Protein AF-A0A090TBS9-F1 (afdb_monomer_lite)

Foldseek 3Di:
DVVVVVVVLVVQLVVLLVVQVVVLVVCVPHLCNVVSVFSNCCSNVVDPWDWDWDDPPPDQIDTSDTPFPLCPPVPPDPVVSVLCCQPQVNVCVNVPHDDDDDDCVRRPDPCNCVDPSCPVPVVSRSPDDD

pLDDT: mean 83.88, std 12.57, range [46.34, 97.94]

Structure (mmCIF, N/CA/C/O backbone):
data_AF-A0A090TBS9-F1
#
_entry.id   AF-A0A090TBS9-F1
#
loop_
_atom_site.group_PDB
_atom_site.id
_atom_site.type_symbol
_atom_site.label_atom_id
_atom_site.label_alt_id
_atom_site.label_comp_id
_atom_site.label_asym_id
_atom_site.label_entity_id
_atom_site.label_seq_id
_atom_site.pdbx_PDB_ins_code
_atom_site.Cartn_x
_atom_site.Cartn_y
_atom_site.Cartn_z
_atom_site.occupancy
_atom_site.B_iso_or_equiv
_atom_site.auth_seq_id
_atom_site.auth_comp_id
_atom_site.auth_asym_id
_atom_site.auth_atom_id
_atom_site.pdbx_PDB_model_num
ATOM 1 N N . MET A 1 1 ? -24.272 -1.240 -27.429 1.00 47.94 1 MET A N 1
ATOM 2 C CA . MET A 1 1 ? -23.137 -0.302 -27.264 1.00 47.94 1 MET A CA 1
ATOM 3 C C . MET A 1 1 ? -22.275 -0.553 -26.016 1.00 47.94 1 MET A C 1
ATOM 5 O O . MET A 1 1 ? -21.166 -0.044 -26.005 1.00 47.94 1 MET A O 1
ATOM 9 N N . SER A 1 2 ? -22.683 -1.346 -25.005 1.00 54.62 2 SER A N 1
ATOM 10 C CA . SER A 1 2 ? -21.820 -1.597 -23.825 1.00 54.62 2 SER A CA 1
ATOM 11 C C . SER A 1 2 ? -20.747 -2.685 -24.013 1.00 54.62 2 SER A C 1
ATOM 13 O O . SER A 1 2 ? -19.680 -2.554 -23.432 1.00 54.62 2 SER A O 1
ATOM 15 N N . GLN A 1 3 ? -20.960 -3.701 -24.863 1.00 51.47 3 GLN A N 1
ATOM 16 C CA . GLN A 1 3 ? -19.986 -4.799 -25.043 1.00 51.47 3 GLN A CA 1
ATOM 17 C C . GLN A 1 3 ? -18.688 -4.382 -25.760 1.00 51.47 3 GLN A C 1
ATOM 19 O O . GLN A 1 3 ? -17.633 -4.972 -25.541 1.00 51.47 3 GLN A O 1
ATOM 24 N N . GLN A 1 4 ? -18.746 -3.347 -26.601 1.00 49.56 4 GLN A N 1
ATOM 25 C CA . GLN A 1 4 ? -17.589 -2.901 -27.380 1.00 49.56 4 GLN A CA 1
ATOM 26 C C . GLN A 1 4 ? -16.625 -2.039 -26.551 1.00 49.56 4 GLN A C 1
ATOM 28 O O . GLN A 1 4 ? -15.428 -2.046 -26.811 1.00 49.56 4 GLN A O 1
ATOM 33 N N . ARG A 1 5 ? -17.130 -1.369 -25.504 1.00 54.41 5 ARG A N 1
ATOM 34 C CA . ARG A 1 5 ? -16.332 -0.561 -24.568 1.00 54.41 5 ARG A CA 1
ATOM 35 C C . ARG A 1 5 ? -15.448 -1.447 -23.678 1.00 54.41 5 ARG A C 1
ATOM 37 O O . ARG A 1 5 ? -14.259 -1.190 -23.548 1.00 54.41 5 ARG A O 1
ATOM 44 N N . THR A 1 6 ? -15.994 -2.575 -23.219 1.00 63.38 6 THR A N 1
ATOM 45 C CA . THR A 1 6 ? -15.281 -3.582 -22.416 1.00 63.38 6 THR A CA 1
ATOM 46 C C . THR A 1 6 ? -14.156 -4.305 -23.165 1.00 63.38 6 THR A C 1
ATOM 48 O O . THR A 1 6 ? -13.136 -4.615 -22.559 1.00 63.38 6 THR A O 1
ATOM 51 N N . MET A 1 7 ? -14.287 -4.559 -24.476 1.00 62.91 7 MET A N 1
ATOM 52 C CA . MET A 1 7 ? -13.214 -5.215 -25.248 1.00 62.91 7 MET A CA 1
ATOM 53 C C . MET A 1 7 ? -12.033 -4.276 -25.522 1.00 62.91 7 MET A C 1
ATOM 55 O O . MET A 1 7 ? -10.885 -4.712 -25.507 1.00 62.91 7 MET A O 1
ATOM 59 N N . THR A 1 8 ? -12.295 -2.986 -25.750 1.00 70.81 8 THR A N 1
ATOM 60 C CA . THR A 1 8 ? -11.239 -1.985 -25.971 1.00 70.81 8 THR A CA 1
ATOM 61 C C . THR A 1 8 ? -10.461 -1.687 -24.688 1.00 70.81 8 THR A C 1
ATOM 63 O O . THR A 1 8 ? -9.236 -1.606 -24.732 1.00 70.81 8 THR A O 1
ATOM 66 N N . GLU A 1 9 ? -11.143 -1.593 -23.543 1.00 71.31 9 GLU A N 1
ATOM 67 C CA . GLU A 1 9 ? -10.511 -1.410 -22.227 1.00 71.31 9 GLU A CA 1
ATOM 68 C C . GLU A 1 9 ? -9.654 -2.626 -21.830 1.00 71.31 9 GLU A C 1
ATOM 70 O O . GLU A 1 9 ? -8.513 -2.462 -21.401 1.00 71.31 9 GLU A O 1
ATOM 75 N N . GLN A 1 10 ? -10.138 -3.852 -22.072 1.00 73.69 10 GLN A N 1
ATOM 76 C CA . GLN A 1 10 ? -9.348 -5.072 -21.851 1.00 73.69 10 GLN A CA 1
ATOM 77 C C . GLN A 1 10 ? -8.119 -5.153 -22.762 1.00 73.69 10 GLN A C 1
ATOM 79 O O . GLN A 1 10 ? -7.035 -5.506 -22.300 1.00 73.69 10 GLN A O 1
ATOM 84 N N . ALA A 1 11 ? -8.254 -4.799 -24.044 1.00 80.06 11 ALA A N 1
ATOM 85 C CA . ALA A 1 11 ? -7.124 -4.776 -24.970 1.00 80.06 11 ALA A CA 1
ATOM 86 C C . ALA A 1 11 ? -6.060 -3.740 -24.561 1.00 80.06 11 ALA A C 1
ATOM 88 O O . ALA A 1 11 ? -4.864 -4.005 -24.682 1.00 80.06 11 ALA A O 1
ATOM 89 N N . ALA A 1 12 ? -6.475 -2.580 -24.040 1.00 84.00 12 ALA A N 1
ATOM 90 C CA . ALA A 1 12 ? -5.562 -1.562 -23.527 1.00 84.00 12 ALA A CA 1
ATOM 91 C C . ALA A 1 12 ? -4.802 -2.047 -22.281 1.00 84.00 12 ALA A C 1
ATOM 93 O O . ALA A 1 12 ? -3.572 -1.993 -22.268 1.00 84.00 12 ALA A O 1
ATOM 94 N N . ALA A 1 13 ? -5.503 -2.608 -21.290 1.00 84.00 13 ALA A N 1
ATOM 95 C CA . ALA A 1 13 ? -4.877 -3.176 -20.094 1.00 84.00 13 ALA A CA 1
ATOM 96 C C . ALA A 1 13 ? -3.893 -4.309 -20.438 1.00 84.00 13 ALA A C 1
ATOM 98 O O . ALA A 1 13 ? -2.815 -4.407 -19.855 1.00 84.00 13 ALA A O 1
ATOM 99 N N . TRP A 1 14 ? -4.222 -5.137 -21.435 1.00 89.50 14 TRP A N 1
ATOM 100 C CA . TRP A 1 14 ? -3.341 -6.203 -21.911 1.00 89.50 14 TRP A CA 1
ATOM 101 C C . TRP A 1 14 ? -2.059 -5.666 -22.557 1.00 89.50 14 TRP A C 1
ATOM 103 O O . TRP A 1 14 ? -0.982 -6.223 -22.341 1.00 89.50 14 TRP A O 1
ATOM 113 N N . ASN A 1 15 ? -2.146 -4.572 -23.315 1.00 92.50 15 ASN A N 1
ATOM 114 C CA . ASN A 1 15 ? -0.975 -3.921 -23.905 1.00 92.50 15 ASN A CA 1
ATOM 115 C C . ASN A 1 15 ? -0.069 -3.295 -22.839 1.00 92.50 15 ASN A C 1
ATOM 117 O O . ASN A 1 15 ? 1.154 -3.426 -22.929 1.00 92.50 15 ASN A O 1
ATOM 121 N N . GLU A 1 16 ? -0.651 -2.650 -21.825 1.00 92.38 16 GLU A N 1
ATOM 122 C CA . GLU A 1 16 ? 0.116 -2.131 -20.688 1.00 92.38 16 GLU A CA 1
ATOM 123 C C . GLU A 1 16 ? 0.790 -3.269 -19.919 1.00 92.38 16 GLU A C 1
ATOM 125 O O . GLU A 1 16 ? 1.997 -3.225 -19.681 1.00 92.38 16 GLU A O 1
ATOM 130 N N . PHE A 1 17 ? 0.069 -4.363 -19.656 1.00 93.19 17 PHE A N 1
ATOM 131 C CA . PHE A 1 17 ? 0.665 -5.559 -19.066 1.00 93.19 17 PHE A CA 1
ATOM 132 C C . PHE A 1 17 ? 1.886 -6.031 -19.872 1.00 93.19 17 PHE A C 1
ATOM 134 O O . PHE A 1 17 ? 2.973 -6.146 -19.307 1.00 93.19 17 PHE A O 1
ATOM 141 N N . HIS A 1 18 ? 1.751 -6.209 -21.195 1.00 94.75 18 HIS A N 1
ATOM 142 C CA . HIS A 1 18 ? 2.842 -6.622 -22.096 1.00 94.75 18 HIS A CA 1
ATOM 143 C C . HIS A 1 18 ? 4.060 -5.700 -22.054 1.00 94.75 18 HIS A C 1
ATOM 145 O O . HIS A 1 18 ? 5.196 -6.164 -22.165 1.00 94.75 18 HIS A O 1
ATOM 151 N N . ARG A 1 19 ? 3.842 -4.394 -21.893 1.00 95.06 19 ARG A N 1
ATOM 152 C CA . ARG A 1 19 ? 4.919 -3.402 -21.836 1.00 95.06 19 ARG A CA 1
ATOM 153 C C . ARG A 1 19 ? 5.737 -3.502 -20.548 1.00 95.06 19 ARG A C 1
ATOM 155 O O . ARG A 1 19 ? 6.949 -3.261 -20.585 1.00 95.06 19 ARG A O 1
ATOM 162 N N . HIS A 1 20 ? 5.087 -3.843 -19.437 1.00 95.62 20 HIS A N 1
ATOM 163 C CA . HIS A 1 20 ? 5.667 -3.771 -18.096 1.00 95.62 20 HIS A CA 1
ATOM 164 C C . HIS A 1 20 ? 6.128 -5.134 -17.544 1.00 95.62 20 HIS A C 1
ATOM 166 O O . HIS A 1 20 ? 7.220 -5.210 -16.973 1.00 95.62 20 HIS A O 1
ATOM 172 N N . TYR A 1 21 ? 5.377 -6.227 -17.756 1.00 95.75 21 TYR A N 1
ATOM 173 C CA . TYR A 1 21 ? 5.660 -7.524 -17.116 1.00 95.75 21 TYR A CA 1
ATOM 174 C C . TYR A 1 21 ? 7.064 -8.097 -17.398 1.00 95.75 21 TYR A C 1
ATOM 176 O O . TYR A 1 21 ? 7.657 -8.632 -16.461 1.00 95.75 21 TYR A O 1
ATOM 184 N N . PRO A 1 22 ? 7.672 -7.978 -18.603 1.00 97.69 22 PRO A N 1
ATOM 185 C CA . PRO A 1 22 ? 8.981 -8.585 -18.845 1.00 97.69 22 PRO A CA 1
ATOM 186 C C . PRO A 1 22 ? 10.075 -7.950 -17.985 1.00 97.69 22 PRO A C 1
ATOM 188 O O . PRO A 1 22 ? 10.957 -8.646 -17.491 1.00 97.69 22 PRO A O 1
ATOM 191 N N . ARG A 1 23 ? 9.995 -6.629 -17.769 1.00 96.31 23 ARG A N 1
ATOM 192 C CA . ARG A 1 23 ? 10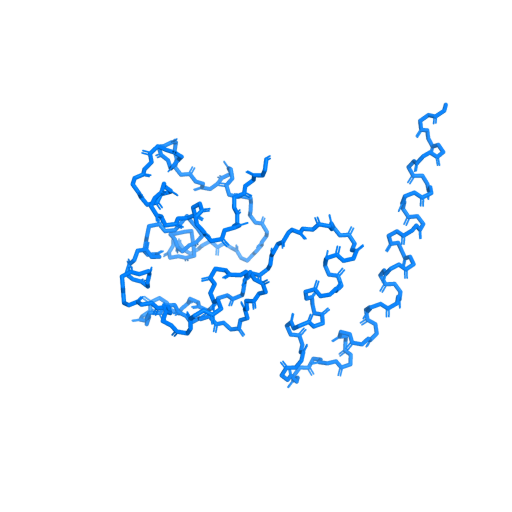.950 -5.891 -16.929 1.00 96.31 23 ARG A CA 1
ATOM 193 C C . ARG A 1 23 ? 10.750 -6.213 -15.455 1.00 96.31 23 ARG A C 1
ATOM 195 O O . ARG A 1 23 ? 11.733 -6.298 -14.736 1.00 96.31 23 ARG A O 1
ATOM 202 N N . LEU A 1 24 ? 9.502 -6.402 -15.021 1.00 97.50 24 LEU A N 1
ATOM 203 C CA . LEU A 1 24 ? 9.198 -6.846 -13.662 1.00 97.50 24 LEU A CA 1
ATOM 204 C C . LEU A 1 24 ? 9.795 -8.231 -13.385 1.00 97.50 24 LEU A C 1
ATOM 206 O O . LEU A 1 24 ? 10.485 -8.409 -12.388 1.00 97.50 24 LEU A O 1
ATOM 210 N N . ILE A 1 25 ? 9.572 -9.196 -14.282 1.00 97.81 25 ILE A N 1
ATOM 211 C CA . ILE A 1 25 ? 10.112 -10.554 -14.132 1.00 97.81 25 ILE A CA 1
ATOM 212 C C . ILE A 1 25 ? 11.641 -10.547 -14.160 1.00 97.81 25 ILE A C 1
ATOM 214 O O . ILE A 1 25 ? 12.269 -11.196 -13.329 1.00 97.81 25 ILE A O 1
ATOM 218 N N . ALA A 1 26 ? 12.245 -9.785 -15.076 1.00 97.94 26 ALA A N 1
ATOM 219 C CA . ALA A 1 26 ? 13.697 -9.634 -15.137 1.00 97.94 26 ALA A CA 1
ATOM 220 C C . ALA A 1 26 ? 14.290 -9.011 -13.864 1.00 97.94 26 ALA A C 1
ATOM 222 O O . ALA A 1 26 ? 15.479 -9.188 -13.618 1.00 97.94 26 ALA A O 1
ATOM 223 N N . ALA A 1 27 ? 13.469 -8.309 -13.078 1.00 97.94 27 ALA A N 1
ATOM 224 C CA . ALA A 1 27 ? 13.897 -7.624 -11.875 1.00 97.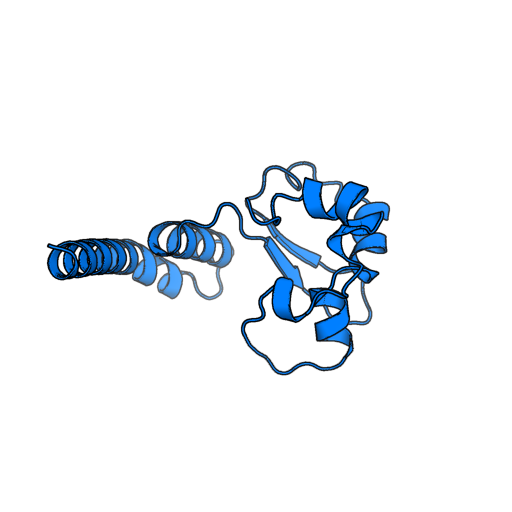94 27 ALA A CA 1
ATOM 225 C C . ALA A 1 27 ? 13.738 -8.424 -10.579 1.00 97.94 27 ALA A C 1
ATOM 227 O O . ALA A 1 27 ? 14.045 -7.931 -9.495 1.00 97.94 27 ALA A O 1
ATOM 228 N N . ILE A 1 28 ? 13.244 -9.662 -10.652 1.00 97.25 28 ILE A N 1
ATOM 229 C CA . ILE A 1 28 ? 13.111 -10.514 -9.470 1.00 97.25 28 ILE A CA 1
ATOM 230 C C . ILE A 1 28 ? 14.486 -10.693 -8.811 1.00 97.25 28 ILE A C 1
ATOM 232 O O . ILE A 1 28 ? 15.436 -11.164 -9.434 1.00 97.25 28 ILE A O 1
ATOM 236 N N . GLY A 1 29 ? 14.566 -10.336 -7.528 1.00 95.25 29 GLY A N 1
ATOM 237 C CA . GLY A 1 29 ? 15.799 -10.385 -6.740 1.0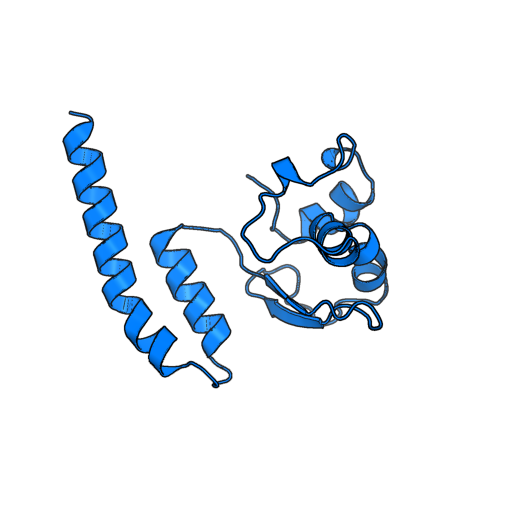0 95.25 29 GLY A CA 1
ATOM 238 C C . GLY A 1 29 ? 16.649 -9.113 -6.798 1.00 95.25 29 GLY A C 1
ATOM 239 O O . GLY A 1 29 ? 17.673 -9.061 -6.119 1.00 95.25 29 GLY A O 1
ATOM 240 N N . ASP A 1 30 ? 16.241 -8.089 -7.553 1.00 96.12 30 ASP A N 1
ATOM 241 C CA . ASP A 1 30 ? 16.908 -6.787 -7.576 1.00 96.12 30 ASP A CA 1
ATOM 242 C C . ASP A 1 30 ? 16.154 -5.700 -6.790 1.00 96.12 30 ASP A C 1
ATOM 244 O O . ASP A 1 30 ? 14.971 -5.821 -6.467 1.00 96.12 30 ASP A O 1
ATOM 248 N N . ALA A 1 31 ? 16.861 -4.610 -6.476 1.00 94.25 31 ALA A N 1
ATOM 249 C CA . ALA A 1 31 ? 16.325 -3.492 -5.696 1.00 94.25 31 ALA A CA 1
ATOM 250 C C . ALA A 1 31 ? 15.229 -2.686 -6.426 1.00 94.25 31 ALA A C 1
ATOM 252 O O . ALA A 1 31 ? 14.489 -1.936 -5.796 1.00 94.25 31 ALA A O 1
ATOM 253 N N . THR A 1 32 ? 15.113 -2.828 -7.747 1.00 95.69 32 THR A N 1
ATOM 254 C CA . THR A 1 32 ? 14.101 -2.170 -8.588 1.00 95.69 32 THR A CA 1
ATOM 255 C C . THR A 1 32 ? 12.802 -2.966 -8.698 1.00 95.69 32 THR A C 1
ATOM 257 O O . THR A 1 32 ? 11.823 -2.440 -9.227 1.00 95.69 32 THR A O 1
ATOM 260 N N . PHE A 1 33 ? 12.747 -4.201 -8.185 1.00 96.88 33 PHE A N 1
ATOM 261 C CA . PHE A 1 33 ? 11.567 -5.063 -8.276 1.00 96.88 33 PHE A CA 1
ATOM 262 C C . PHE A 1 33 ? 10.280 -4.368 -7.812 1.00 96.88 33 PHE A C 1
ATOM 264 O O . PHE A 1 33 ? 9.308 -4.321 -8.563 1.00 96.88 33 PHE A O 1
ATOM 271 N N . LEU A 1 34 ? 10.276 -3.791 -6.603 1.00 94.94 34 LEU A N 1
ATOM 272 C CA . LEU A 1 34 ? 9.077 -3.171 -6.022 1.00 94.94 34 LEU A CA 1
ATOM 273 C C . LEU A 1 34 ? 8.648 -1.910 -6.782 1.00 94.94 34 LEU A C 1
ATOM 275 O O . LEU A 1 34 ? 7.454 -1.695 -6.977 1.00 94.94 34 LEU A O 1
ATOM 279 N N . GLN A 1 35 ? 9.606 -1.143 -7.311 1.00 94.38 35 GLN A N 1
ATOM 280 C CA . GLN A 1 35 ? 9.307 -0.020 -8.200 1.00 94.38 35 GLN A CA 1
ATOM 281 C C . GLN A 1 35 ? 8.614 -0.495 -9.482 1.00 94.38 35 GLN A C 1
ATOM 283 O O . GLN A 1 35 ? 7.596 0.056 -9.887 1.00 94.38 35 GLN A O 1
ATOM 288 N N . ARG A 1 36 ? 9.136 -1.543 -10.124 1.00 95.75 36 ARG A N 1
ATOM 289 C CA . ARG A 1 36 ? 8.546 -2.082 -11.360 1.00 95.75 36 ARG A CA 1
ATOM 290 C C . ARG A 1 36 ? 7.202 -2.745 -11.121 1.00 95.75 36 ARG A C 1
ATOM 292 O O . ARG A 1 36 ? 6.352 -2.721 -12.011 1.00 95.75 36 ARG A O 1
ATOM 299 N N . LEU A 1 37 ? 7.027 -3.352 -9.948 1.00 94.31 37 LEU A N 1
ATOM 300 C CA . LEU A 1 37 ? 5.740 -3.871 -9.520 1.00 94.31 37 LEU A CA 1
ATOM 301 C C . LEU A 1 37 ? 4.757 -2.710 -9.472 1.00 94.31 37 LEU A C 1
ATOM 303 O O . LEU A 1 37 ? 3.732 -2.805 -10.139 1.00 94.31 37 LEU A O 1
ATOM 307 N N . SER A 1 38 ? 5.134 -1.606 -8.813 1.00 92.56 38 SER A N 1
ATOM 308 C CA . SER A 1 38 ? 4.293 -0.416 -8.747 1.00 92.56 38 SER A CA 1
ATOM 309 C C . SER A 1 38 ? 3.912 0.114 -10.138 1.00 92.56 38 SER A C 1
ATOM 311 O O . SER A 1 38 ? 2.735 0.278 -10.466 1.00 92.56 38 SER A O 1
ATOM 313 N N . GLU A 1 39 ? 4.893 0.293 -11.023 1.00 92.75 39 GLU A N 1
ATOM 314 C CA . GLU A 1 39 ? 4.654 0.766 -12.391 1.00 92.75 39 GLU A CA 1
ATOM 315 C C . GLU A 1 39 ? 3.651 -0.123 -13.148 1.00 92.75 39 GLU A C 1
ATOM 317 O O . GLU A 1 3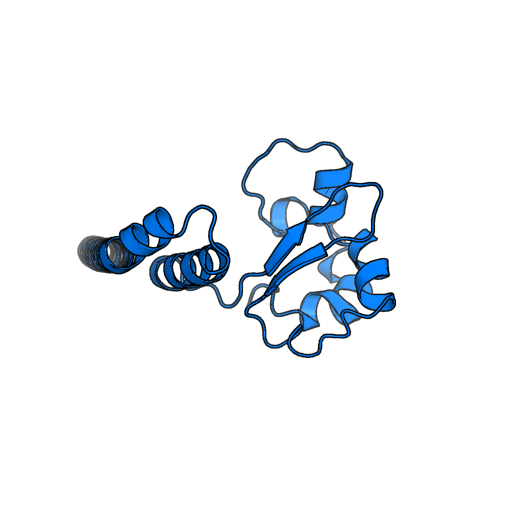9 ? 2.728 0.386 -13.787 1.00 92.75 39 GLU A O 1
ATOM 322 N N . LEU A 1 40 ? 3.804 -1.452 -13.063 1.00 93.19 40 LEU A N 1
ATOM 323 C CA . LEU A 1 40 ? 2.889 -2.399 -13.703 1.00 93.19 40 LEU A CA 1
ATOM 324 C C . LEU A 1 40 ? 1.481 -2.287 -13.120 1.00 93.19 40 LEU A C 1
ATOM 326 O O . LEU A 1 40 ? 0.507 -2.180 -13.866 1.00 93.19 40 LEU A O 1
ATOM 330 N N . THR A 1 41 ? 1.359 -2.368 -11.796 1.00 89.69 41 THR A N 1
ATOM 331 C CA . THR A 1 41 ? 0.053 -2.412 -11.148 1.00 89.69 41 THR A CA 1
ATOM 332 C C . THR A 1 41 ? -0.684 -1.071 -11.335 1.00 89.69 41 THR A C 1
ATOM 334 O O . THR A 1 41 ? -1.902 -1.073 -11.526 1.00 89.69 41 THR A O 1
ATOM 337 N N . THR A 1 42 ? 0.039 0.058 -11.375 1.00 89.44 42 THR A N 1
ATOM 338 C CA . THR A 1 42 ? -0.515 1.389 -11.679 1.00 89.44 42 THR A CA 1
ATOM 339 C C . THR A 1 42 ? -1.053 1.421 -13.104 1.00 89.44 42 THR A C 1
ATOM 341 O O . THR A 1 42 ? -2.177 1.862 -13.330 1.00 89.44 42 THR A O 1
ATOM 344 N N . ALA A 1 43 ? -0.296 0.894 -14.069 1.00 89.44 43 ALA A N 1
ATOM 345 C CA . ALA A 1 43 ? -0.688 0.912 -15.476 1.00 89.44 43 ALA A CA 1
ATOM 346 C C . ALA A 1 43 ? -1.945 0.072 -15.776 1.00 89.44 43 ALA A C 1
ATOM 348 O O . ALA A 1 43 ? -2.699 0.409 -16.688 1.00 89.44 43 ALA A O 1
ATOM 349 N N . ILE A 1 44 ? -2.182 -1.015 -15.029 1.00 89.56 44 ILE A N 1
ATOM 350 C CA . ILE A 1 44 ? -3.297 -1.945 -15.297 1.00 89.56 44 ILE A CA 1
ATOM 351 C C . ILE A 1 44 ? -4.520 -1.736 -14.390 1.00 89.56 44 ILE A C 1
ATOM 353 O O . ILE A 1 44 ? -5.638 -1.981 -14.838 1.00 89.56 44 ILE A O 1
ATOM 357 N N . VAL A 1 45 ? -4.330 -1.322 -13.131 1.00 84.38 45 VAL A N 1
ATOM 358 C CA . VAL A 1 45 ? -5.423 -1.131 -12.152 1.00 84.38 45 VAL A CA 1
ATOM 359 C C . VAL A 1 45 ? -5.744 0.350 -11.947 1.00 84.38 45 VAL A C 1
ATOM 361 O O . VAL A 1 45 ? -6.883 0.682 -11.628 1.00 84.38 45 VAL A O 1
ATOM 364 N N . GLY A 1 46 ? -4.769 1.242 -12.146 1.00 81.44 46 GLY A N 1
ATOM 365 C CA . GLY A 1 46 ? -4.932 2.674 -11.899 1.00 81.44 46 GLY A CA 1
ATOM 366 C C . GLY A 1 46 ? -5.081 3.021 -10.418 1.00 81.44 46 GLY A C 1
ATOM 367 O O . GLY A 1 46 ? -5.870 3.902 -10.089 1.00 81.44 46 GLY A O 1
ATOM 368 N N . TYR A 1 47 ? -4.393 2.308 -9.519 1.00 78.25 47 TYR A N 1
ATOM 369 C CA . TYR A 1 47 ? -4.380 2.703 -8.109 1.00 78.25 47 TYR A CA 1
ATOM 370 C C . TYR A 1 47 ? -3.558 3.988 -7.914 1.00 78.25 47 TYR A C 1
ATOM 372 O O . TYR A 1 47 ? -2.696 4.320 -8.725 1.00 78.25 47 TYR A O 1
ATOM 380 N N . ASP A 1 48 ? -3.832 4.697 -6.818 1.00 80.25 48 ASP A N 1
ATOM 381 C CA . ASP A 1 48 ? -3.214 5.992 -6.518 1.00 80.25 48 ASP A CA 1
ATOM 382 C C . ASP A 1 48 ? -1.858 5.884 -5.808 1.00 80.25 48 ASP A C 1
ATOM 384 O O . ASP A 1 48 ? -0.999 6.739 -5.991 1.00 80.25 48 ASP A O 1
ATOM 388 N N . SER A 1 49 ? -1.684 4.856 -4.975 1.00 82.50 49 SER A N 1
ATOM 389 C CA . SER A 1 49 ? -0.418 4.530 -4.316 1.00 82.50 49 SER A CA 1
ATOM 390 C C . SER A 1 49 ? -0.259 3.049 -3.926 1.00 82.50 49 SER A C 1
ATOM 392 O O . SER A 1 49 ? -1.243 2.324 -3.752 1.00 82.50 49 SER A O 1
ATOM 394 N N . LEU A 1 50 ? 0.994 2.612 -3.781 1.00 87.38 50 LEU A N 1
ATOM 395 C CA . LEU A 1 50 ? 1.454 1.313 -3.309 1.00 87.38 50 LEU A CA 1
ATOM 396 C C . LEU A 1 50 ? 2.468 1.483 -2.170 1.00 87.38 50 LEU A C 1
ATOM 398 O O . LEU A 1 50 ? 3.523 2.107 -2.306 1.00 87.38 50 LEU A O 1
ATOM 402 N N . VAL A 1 51 ? 2.185 0.800 -1.064 1.00 87.81 51 VAL A N 1
ATOM 403 C CA . VAL A 1 51 ? 3.117 0.634 0.051 1.00 87.81 51 VAL A CA 1
ATOM 404 C C . VAL A 1 51 ? 3.340 -0.852 0.282 1.00 87.81 51 VAL A C 1
ATOM 406 O O . VAL A 1 51 ? 2.394 -1.639 0.306 1.00 87.81 51 VAL A O 1
ATOM 409 N N . VAL A 1 52 ? 4.599 -1.243 0.458 1.00 90.12 52 VAL A N 1
ATOM 410 C CA . VAL A 1 52 ? 4.987 -2.618 0.777 1.00 90.12 52 VAL A CA 1
ATOM 411 C C . VAL A 1 52 ? 5.649 -2.612 2.140 1.00 90.12 52 VAL A C 1
ATOM 413 O O . VAL A 1 52 ? 6.674 -1.958 2.332 1.00 90.12 52 VAL A O 1
ATOM 416 N N . MET A 1 53 ? 5.059 -3.344 3.082 1.00 87.56 53 MET A N 1
ATOM 417 C CA . MET A 1 53 ? 5.539 -3.434 4.456 1.00 87.56 53 MET A CA 1
ATOM 418 C C . MET A 1 53 ? 5.863 -4.878 4.837 1.00 87.56 53 MET A C 1
ATOM 420 O O . MET A 1 53 ? 5.171 -5.808 4.423 1.00 87.56 53 MET A O 1
ATOM 424 N N . SER A 1 54 ? 6.894 -5.065 5.657 1.00 86.56 54 SER A N 1
ATOM 425 C CA . SER A 1 54 ? 7.184 -6.327 6.332 1.00 86.56 54 SER A CA 1
ATOM 426 C C . SER A 1 54 ? 6.625 -6.315 7.750 1.00 86.56 54 SER A C 1
ATOM 428 O O . SER A 1 54 ? 6.915 -5.404 8.527 1.00 86.56 54 SER A O 1
ATOM 430 N N . PHE A 1 55 ? 5.891 -7.369 8.099 1.00 85.00 55 PHE A N 1
ATOM 431 C CA . PHE A 1 55 ? 5.380 -7.618 9.442 1.00 85.00 55 PHE A CA 1
ATOM 432 C C . PHE A 1 55 ? 5.924 -8.959 9.932 1.00 85.00 55 PHE A C 1
ATOM 434 O O . PHE A 1 55 ? 5.523 -10.003 9.426 1.00 85.00 55 PHE A O 1
ATOM 441 N N . ASP A 1 56 ? 6.841 -8.944 10.895 1.00 78.19 56 ASP A N 1
ATOM 442 C CA . ASP A 1 56 ? 7.443 -10.164 11.456 1.00 78.19 56 ASP A CA 1
ATOM 443 C C . ASP A 1 56 ? 6.904 -10.519 12.855 1.00 78.19 56 ASP A C 1
ATOM 445 O O . ASP A 1 56 ? 7.318 -11.510 13.450 1.00 78.19 56 ASP A O 1
ATOM 449 N N . GLY A 1 57 ? 5.952 -9.732 13.371 1.00 69.88 57 GLY A N 1
ATOM 450 C CA . GLY A 1 57 ? 5.240 -9.963 14.632 1.00 69.88 57 GLY A CA 1
ATOM 451 C C . GLY A 1 57 ? 6.020 -9.598 15.899 1.00 69.88 57 GLY A C 1
ATOM 452 O O . GLY A 1 57 ? 5.392 -9.251 16.898 1.00 69.88 57 GLY A O 1
ATOM 453 N N . GLU A 1 58 ? 7.350 -9.624 15.840 1.00 71.69 58 GLU A N 1
ATOM 454 C CA . GLU A 1 58 ? 8.257 -9.367 16.967 1.00 71.69 58 GLU A CA 1
ATOM 455 C C . GLU A 1 58 ? 8.913 -7.980 16.891 1.00 71.69 58 GLU A C 1
ATOM 457 O O . GLU A 1 58 ? 9.205 -7.373 17.922 1.00 71.69 58 GLU A O 1
ATOM 462 N N . ASN A 1 59 ? 9.119 -7.448 15.684 1.00 73.50 59 ASN A N 1
ATOM 463 C CA . ASN A 1 59 ? 9.717 -6.140 15.458 1.00 73.50 59 ASN A CA 1
ATOM 464 C C . ASN A 1 59 ? 8.681 -5.125 14.964 1.00 73.50 59 ASN A C 1
ATOM 466 O O . ASN A 1 59 ? 7.566 -5.445 14.538 1.00 73.50 59 ASN A O 1
ATOM 470 N N . ALA A 1 60 ? 9.070 -3.852 15.035 1.00 74.00 60 ALA A N 1
ATOM 471 C CA . ALA A 1 60 ? 8.309 -2.789 14.402 1.00 74.00 60 ALA A CA 1
ATOM 472 C C . ALA A 1 60 ? 8.229 -3.051 12.882 1.00 74.00 60 ALA A C 1
ATOM 474 O O . ALA A 1 60 ? 9.235 -3.465 12.299 1.00 74.00 60 ALA A O 1
ATOM 475 N N . PRO A 1 61 ? 7.071 -2.813 12.237 1.00 80.06 61 PRO A N 1
ATOM 476 C CA . PRO A 1 61 ? 6.942 -2.997 10.796 1.00 80.06 61 PRO A CA 1
ATOM 477 C C . PRO A 1 61 ? 8.040 -2.277 9.993 1.00 80.06 61 PRO A C 1
ATOM 479 O O . PRO A 1 61 ? 8.491 -1.189 10.340 1.00 80.06 61 PRO A O 1
ATOM 482 N N . GLY A 1 62 ? 8.493 -2.886 8.904 1.00 80.62 62 GLY A N 1
ATOM 483 C CA . GLY A 1 62 ? 9.484 -2.280 8.012 1.00 80.62 62 GLY A CA 1
ATOM 484 C C . GLY A 1 62 ? 8.817 -1.800 6.735 1.00 80.62 62 GLY A C 1
ATOM 485 O O . GLY A 1 62 ? 8.107 -2.580 6.110 1.00 80.62 62 GLY A O 1
ATOM 486 N N . VAL A 1 63 ? 9.046 -0.558 6.308 1.00 83.88 63 VAL A N 1
ATOM 487 C CA . VAL A 1 63 ? 8.614 -0.110 4.974 1.00 83.88 63 VAL A CA 1
ATOM 488 C C . VAL A 1 63 ? 9.680 -0.509 3.957 1.00 83.88 63 VAL A C 1
ATOM 490 O O . VAL A 1 63 ? 10.815 -0.043 4.013 1.00 83.88 63 VAL A O 1
ATOM 493 N N . LEU A 1 64 ? 9.314 -1.406 3.043 1.00 87.19 64 LEU A N 1
ATOM 494 C CA . LEU A 1 64 ? 10.180 -1.924 1.981 1.00 87.19 64 LEU A CA 1
ATOM 495 C C . LEU A 1 64 ? 10.065 -1.102 0.694 1.00 87.19 64 LEU A C 1
ATOM 497 O O . LEU A 1 64 ? 11.018 -1.021 -0.077 1.00 87.19 64 LEU A O 1
ATOM 501 N N . TYR A 1 65 ? 8.893 -0.516 0.452 1.00 88.75 65 TYR A N 1
ATOM 502 C CA . TYR A 1 65 ? 8.631 0.366 -0.678 1.00 88.75 65 TYR A CA 1
ATOM 503 C C . TYR A 1 65 ? 7.468 1.301 -0.364 1.00 88.75 65 TYR A C 1
ATOM 505 O O . TYR A 1 65 ? 6.504 0.893 0.286 1.00 88.75 65 TYR A O 1
ATOM 513 N N . ASN A 1 66 ? 7.557 2.531 -0.856 1.00 87.31 66 ASN A N 1
ATOM 514 C CA . ASN A 1 66 ? 6.497 3.519 -0.802 1.00 87.31 66 ASN A CA 1
ATOM 515 C C . ASN A 1 66 ? 6.595 4.439 -2.026 1.00 87.3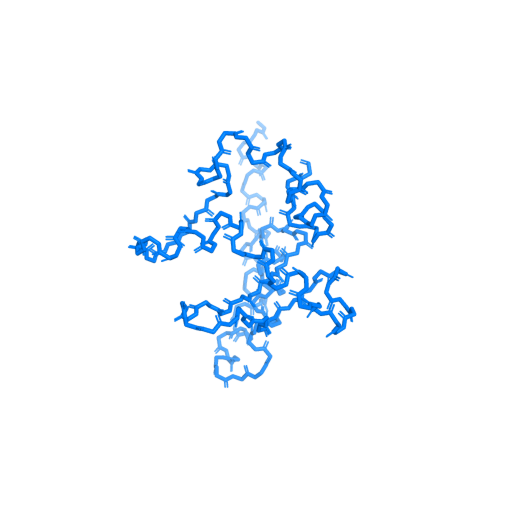1 66 ASN A C 1
ATOM 517 O O . ASN A 1 66 ? 7.659 5.008 -2.268 1.00 87.31 66 ASN A O 1
ATOM 521 N N . ASP A 1 67 ? 5.485 4.625 -2.734 1.00 84.50 67 ASP A N 1
ATOM 522 C CA . ASP A 1 67 ? 5.336 5.642 -3.784 1.00 84.50 67 ASP A CA 1
ATOM 523 C C . ASP A 1 67 ? 4.300 6.733 -3.446 1.00 84.50 67 ASP A C 1
ATOM 525 O O . ASP A 1 67 ? 4.014 7.596 -4.275 1.00 84.50 67 ASP A O 1
ATOM 529 N N . THR A 1 68 ? 3.745 6.725 -2.229 1.00 78.38 68 THR A N 1
ATOM 530 C CA . THR A 1 68 ? 2.920 7.829 -1.728 1.00 78.38 68 THR A CA 1
ATOM 531 C C . THR A 1 68 ? 3.807 9.033 -1.404 1.00 78.38 68 THR A C 1
ATOM 533 O O . THR A 1 68 ? 4.942 8.877 -0.943 1.00 78.38 68 THR A O 1
ATOM 536 N N . SER A 1 69 ? 3.236 10.234 -1.487 1.00 69.38 69 SER A N 1
ATOM 537 C CA . SER A 1 69 ? 3.871 11.450 -0.968 1.00 69.38 69 SER A CA 1
ATOM 538 C C . SER A 1 69 ? 3.903 11.516 0.566 1.00 69.38 69 SER A C 1
ATOM 540 O O . SER A 1 69 ? 4.507 12.422 1.128 1.00 69.38 69 SER A O 1
ATOM 542 N N . PHE A 1 70 ? 3.207 10.611 1.267 1.00 66.25 70 PHE A N 1
ATOM 543 C CA . PHE A 1 70 ? 3.074 10.675 2.723 1.00 66.25 70 PHE A CA 1
ATOM 544 C C . PHE A 1 70 ? 4.327 10.187 3.449 1.00 66.25 70 PHE A C 1
ATOM 546 O O . PHE A 1 70 ? 4.712 10.779 4.451 1.00 66.25 70 PHE A O 1
ATOM 553 N N . PHE A 1 71 ? 4.997 9.150 2.936 1.00 65.44 71 PHE A N 1
ATOM 554 C CA . PHE A 1 71 ? 6.240 8.650 3.540 1.00 65.44 71 PHE A CA 1
ATOM 555 C C . PHE A 1 71 ? 7.509 9.193 2.859 1.00 65.44 71 PHE A C 1
ATOM 557 O O . PHE A 1 71 ? 8.571 8.584 2.986 1.00 65.44 71 PHE A O 1
ATOM 564 N N . GLU A 1 72 ? 7.417 10.303 2.110 1.00 58.34 72 GLU A N 1
ATOM 565 C CA . GLU A 1 72 ? 8.585 10.960 1.492 1.00 58.34 72 GLU A CA 1
ATOM 566 C C . GLU A 1 72 ? 9.550 11.542 2.540 1.00 58.34 72 GLU A C 1
ATOM 568 O O . GLU A 1 72 ? 10.763 11.556 2.317 1.00 58.34 72 GLU A O 1
ATOM 573 N N . ASP A 1 73 ? 9.048 11.911 3.722 1.00 53.34 73 ASP A N 1
ATOM 574 C CA . ASP A 1 73 ? 9.886 12.237 4.870 1.00 53.34 73 ASP A CA 1
ATOM 575 C C . ASP A 1 73 ? 10.226 10.955 5.643 1.00 53.34 73 ASP A C 1
ATOM 577 O O . ASP A 1 73 ? 9.386 10.340 6.295 1.00 53.34 73 ASP A O 1
ATOM 581 N N . GLN A 1 74 ? 11.503 10.561 5.593 1.00 46.34 74 GLN A N 1
ATOM 582 C CA . GLN A 1 74 ? 12.091 9.366 6.228 1.00 46.34 74 GLN A CA 1
ATOM 583 C C . GLN A 1 74 ? 11.913 9.264 7.755 1.00 46.34 74 GLN A C 1
ATOM 585 O O . GLN A 1 74 ? 12.403 8.318 8.374 1.00 46.34 74 GLN A O 1
ATOM 590 N N . ALA A 1 75 ? 11.200 10.194 8.380 1.00 51.44 75 ALA A N 1
ATOM 591 C CA . ALA A 1 75 ? 10.624 9.973 9.687 1.00 51.44 75 ALA A CA 1
ATOM 592 C C . ALA A 1 75 ? 9.253 9.316 9.501 1.00 51.44 75 ALA A C 1
ATOM 594 O O . ALA A 1 75 ? 8.214 9.904 9.785 1.00 51.44 75 ALA A O 1
ATOM 595 N N . ILE A 1 76 ? 9.266 8.041 9.108 1.00 60.19 76 ILE A N 1
ATOM 596 C CA . ILE A 1 76 ? 8.300 7.110 9.679 1.00 60.19 76 ILE A CA 1
ATOM 597 C C . ILE A 1 76 ? 8.586 7.134 11.182 1.00 60.19 76 ILE A C 1
ATOM 599 O O . ILE A 1 76 ? 9.449 6.416 11.696 1.00 60.19 76 ILE A O 1
ATOM 603 N N . ASP A 1 77 ? 8.002 8.114 11.857 1.00 66.12 77 ASP A N 1
ATOM 604 C CA . ASP A 1 77 ? 8.332 8.385 13.232 1.00 66.12 77 ASP A CA 1
ATOM 605 C C . ASP A 1 77 ? 7.833 7.228 14.100 1.00 66.12 77 ASP A C 1
ATOM 607 O O . ASP A 1 77 ? 7.023 6.373 13.716 1.00 66.12 77 ASP A O 1
ATOM 611 N N . LYS A 1 78 ? 8.383 7.159 15.308 1.00 68.12 78 LYS A N 1
ATOM 612 C CA . LYS A 1 78 ? 8.000 6.131 16.271 1.00 68.12 78 LYS A CA 1
ATOM 613 C C . LYS A 1 78 ? 6.486 6.141 16.527 1.00 68.12 78 LYS A C 1
ATOM 615 O O . LYS A 1 78 ? 5.940 5.099 16.877 1.00 68.12 78 LYS A O 1
ATOM 620 N N . GLU A 1 79 ? 5.832 7.289 16.366 1.00 71.88 79 GLU A N 1
ATOM 621 C CA . GLU A 1 79 ? 4.400 7.462 16.576 1.00 71.88 79 GLU A CA 1
ATOM 622 C C . GLU A 1 79 ? 3.593 6.739 15.494 1.00 71.88 79 GLU A C 1
ATOM 624 O O . GLU A 1 79 ? 2.806 5.854 15.836 1.00 71.88 79 GLU A O 1
ATOM 629 N N . PHE A 1 80 ? 3.879 6.973 14.212 1.00 76.00 80 PHE A N 1
ATOM 630 C CA . PHE A 1 80 ? 3.289 6.239 13.094 1.00 76.00 80 PHE A CA 1
ATOM 631 C C . PHE A 1 80 ? 3.508 4.733 13.244 1.00 76.00 80 PHE A C 1
ATOM 633 O O . PHE A 1 80 ? 2.565 3.941 13.177 1.00 76.00 80 PHE A O 1
ATOM 640 N N . MET A 1 81 ? 4.747 4.331 13.531 1.00 76.38 81 MET A N 1
ATOM 641 C CA . MET A 1 81 ? 5.097 2.923 13.726 1.00 76.38 81 MET A CA 1
ATOM 642 C C . MET A 1 81 ? 4.357 2.278 14.887 1.00 76.38 81 MET A C 1
ATOM 644 O O . MET A 1 81 ? 3.939 1.124 14.793 1.00 76.38 81 MET A O 1
ATOM 648 N N . SER A 1 82 ? 4.182 3.014 15.982 1.00 76.88 82 SER A N 1
ATOM 649 C CA . SER A 1 82 ? 3.408 2.541 17.125 1.00 76.88 82 SER A CA 1
ATOM 650 C C . SER A 1 82 ? 1.919 2.444 16.805 1.00 76.88 82 SER A C 1
ATOM 652 O O . SER A 1 82 ? 1.250 1.532 17.286 1.00 76.88 82 SER A O 1
ATOM 654 N N . ALA A 1 83 ? 1.412 3.327 15.947 1.00 83.81 83 ALA A N 1
ATOM 655 C CA . ALA A 1 83 ? 0.017 3.356 15.550 1.00 83.81 83 ALA A CA 1
ATOM 656 C C . ALA A 1 83 ? -0.353 2.259 14.549 1.00 83.81 83 ALA A C 1
ATOM 658 O O . ALA A 1 83 ? -1.509 1.848 14.526 1.00 83.81 83 ALA A O 1
ATOM 659 N N . LEU A 1 84 ? 0.602 1.721 13.778 1.00 84.06 84 LEU A N 1
ATOM 660 C CA . LEU A 1 84 ? 0.368 0.573 12.889 1.00 84.06 84 LEU A CA 1
ATOM 661 C C . LEU A 1 84 ? -0.174 -0.660 13.622 1.00 84.06 84 LEU A C 1
ATOM 663 O O . LEU A 1 84 ? -0.788 -1.515 12.995 1.00 84.06 84 LEU A O 1
ATOM 667 N N . VAL A 1 85 ? -0.038 -0.744 14.951 1.00 85.75 85 VAL A N 1
ATOM 668 C CA . VAL A 1 85 ? -0.726 -1.778 15.738 1.00 85.75 85 VAL A CA 1
ATOM 669 C C . VAL A 1 85 ? -2.251 -1.726 15.563 1.00 85.75 85 VAL A C 1
ATOM 671 O O . VAL A 1 85 ? -2.919 -2.740 15.738 1.00 85.75 85 VAL A O 1
ATOM 674 N N . LEU A 1 86 ? -2.813 -0.566 15.225 1.00 89.12 86 LEU A N 1
ATOM 675 C CA . LEU A 1 86 ? -4.241 -0.346 14.989 1.00 89.12 86 LEU A CA 1
ATOM 676 C C . LEU A 1 86 ? -4.639 -0.556 13.521 1.00 89.12 86 LEU A C 1
ATOM 678 O O . LEU A 1 86 ? -5.830 -0.526 13.211 1.00 89.12 86 LEU A O 1
ATOM 682 N N . ASP A 1 87 ? -3.675 -0.799 12.631 1.00 90.44 87 ASP A N 1
ATOM 683 C CA . ASP A 1 87 ? -3.939 -1.071 11.223 1.00 90.44 87 ASP A CA 1
ATOM 684 C C . ASP A 1 87 ? -4.702 -2.409 11.055 1.00 90.44 87 ASP A C 1
ATOM 686 O O . ASP A 1 87 ? -4.294 -3.436 11.620 1.00 90.44 87 ASP A O 1
ATOM 690 N N . PRO A 1 88 ? -5.807 -2.446 10.282 1.00 93.25 88 PRO A N 1
ATOM 691 C CA . PRO A 1 88 ? -6.573 -3.671 10.070 1.00 93.25 88 PRO A CA 1
ATOM 692 C C . PRO A 1 88 ? -5.777 -4.805 9.416 1.00 93.25 88 PRO A C 1
ATOM 694 O O . PRO A 1 88 ? -5.965 -5.964 9.793 1.00 93.25 88 PRO A O 1
ATOM 697 N N . PHE A 1 89 ? -4.866 -4.507 8.485 1.00 92.06 89 PHE A N 1
ATOM 698 C CA . PHE A 1 89 ? -3.996 -5.512 7.869 1.00 92.06 89 PHE A CA 1
ATOM 699 C C . PHE A 1 89 ? -2.976 -6.045 8.870 1.00 92.06 89 PHE A C 1
ATOM 701 O O . PHE A 1 89 ? -2.782 -7.260 8.943 1.00 92.06 89 PHE A O 1
ATOM 708 N N . TYR A 1 90 ? -2.383 -5.179 9.698 1.00 90.38 90 TYR A N 1
ATOM 709 C CA . TYR A 1 90 ? -1.487 -5.619 10.772 1.00 90.38 90 TYR A CA 1
ATOM 710 C C . TYR A 1 90 ? -2.187 -6.587 11.732 1.00 90.38 90 TYR A C 1
ATOM 712 O O . TYR A 1 90 ? -1.682 -7.675 12.025 1.00 90.38 90 TYR A O 1
ATOM 720 N N . GLN A 1 91 ? -3.385 -6.223 12.190 1.00 91.44 91 GLN A N 1
ATOM 721 C CA . GLN A 1 91 ? -4.195 -7.053 13.082 1.00 91.44 91 GLN A CA 1
ATOM 722 C C . GLN A 1 91 ? -4.598 -8.379 12.430 1.00 91.44 91 GLN A C 1
ATOM 724 O O . GLN A 1 91 ? -4.585 -9.423 13.087 1.00 91.44 91 GLN A O 1
ATOM 729 N N . LEU A 1 92 ? -4.932 -8.360 11.140 1.00 92.50 92 LEU A N 1
ATOM 730 C CA . LEU A 1 92 ? -5.279 -9.554 10.376 1.00 92.50 92 LEU A CA 1
ATOM 731 C C . LEU A 1 92 ? -4.089 -10.523 10.269 1.00 92.50 92 LEU A C 1
ATOM 733 O O . LEU A 1 92 ? -4.241 -11.711 10.559 1.00 92.50 92 LEU A O 1
ATOM 737 N N . ILE A 1 93 ? -2.897 -10.017 9.941 1.00 91.19 93 ILE A N 1
ATOM 738 C CA . ILE A 1 93 ? -1.656 -10.807 9.879 1.00 91.19 93 ILE A CA 1
ATOM 739 C C . ILE A 1 93 ? -1.334 -11.402 11.251 1.00 91.19 93 ILE A C 1
ATOM 741 O O . ILE A 1 93 ? -1.100 -12.606 11.365 1.00 91.19 93 ILE A O 1
ATOM 745 N N . ARG A 1 94 ? -1.420 -10.598 12.318 1.00 89.31 94 ARG A N 1
ATOM 746 C CA . ARG A 1 94 ? -1.189 -11.054 13.698 1.00 89.31 94 ARG A CA 1
ATOM 747 C C . ARG A 1 94 ? -2.132 -12.163 14.162 1.00 89.31 94 ARG A C 1
ATOM 749 O O . ARG A 1 94 ? -1.767 -12.926 15.054 1.00 89.31 94 ARG A O 1
ATOM 756 N N . ARG A 1 95 ? -3.330 -12.262 13.585 1.00 91.12 95 ARG A N 1
ATOM 757 C CA . ARG A 1 95 ? -4.302 -13.331 13.874 1.00 91.12 95 ARG A CA 1
ATOM 758 C C . ARG A 1 95 ? -4.034 -14.625 13.095 1.00 91.12 95 ARG A C 1
ATOM 760 O O . ARG A 1 95 ? -4.764 -15.592 13.291 1.00 91.12 95 ARG A O 1
ATOM 767 N N . GLY A 1 96 ? -3.007 -14.665 12.244 1.00 91.00 96 GLY A N 1
ATOM 768 C CA . GLY A 1 96 ? -2.647 -15.854 11.467 1.00 91.00 96 GLY A CA 1
ATOM 769 C C . GLY A 1 96 ? -3.541 -16.069 10.247 1.00 91.00 96 GLY A C 1
ATOM 770 O O . GLY A 1 96 ? -3.925 -17.201 9.948 1.00 91.00 96 GLY A O 1
ATOM 771 N N . VAL A 1 97 ? -3.915 -14.986 9.561 1.00 92.88 97 VAL A N 1
ATOM 772 C CA . VAL A 1 97 ? -4.675 -15.069 8.310 1.00 92.88 97 VAL A CA 1
ATOM 773 C C . VAL A 1 97 ? -3.914 -15.865 7.241 1.00 92.88 97 VAL A C 1
ATOM 775 O O . VAL A 1 97 ? -2.685 -15.889 7.216 1.00 92.88 97 VAL A O 1
ATOM 778 N N . LYS A 1 98 ? -4.645 -16.507 6.326 1.00 93.94 98 LYS A N 1
ATOM 779 C CA . LYS A 1 98 ? -4.042 -17.127 5.141 1.00 93.94 98 LYS A CA 1
ATOM 780 C C . LYS A 1 98 ? -3.518 -16.062 4.179 1.00 93.94 98 LYS A C 1
ATOM 782 O O . LYS A 1 98 ? -4.131 -15.005 4.035 1.00 93.94 98 LYS A O 1
ATOM 787 N N . GLU A 1 99 ? -2.445 -16.383 3.466 1.00 92.12 99 GLU A N 1
ATOM 788 C CA . GLU A 1 99 ? -1.950 -15.569 2.354 1.00 92.12 99 GLU A CA 1
ATOM 789 C C . GLU A 1 99 ? -3.064 -15.315 1.329 1.00 92.12 99 GLU A C 1
ATOM 791 O O . GLU A 1 99 ? -3.825 -16.223 0.978 1.00 92.12 99 GLU A O 1
ATOM 796 N N . GLY A 1 100 ? -3.188 -14.070 0.870 1.00 93.50 100 GLY A N 1
ATOM 797 C CA . GLY A 1 100 ? -4.254 -13.679 -0.042 1.00 93.50 100 GLY A CA 1
ATOM 798 C C . GLY A 1 100 ? -4.386 -12.171 -0.207 1.00 93.50 100 GLY A C 1
ATOM 799 O O . GLY A 1 100 ? -3.595 -11.394 0.324 1.00 93.50 100 GLY A O 1
ATOM 800 N N . VAL A 1 101 ? -5.413 -11.776 -0.957 1.00 93.31 101 VAL A N 1
ATOM 801 C CA . VAL A 1 101 ? -5.780 -10.375 -1.179 1.00 93.31 101 VAL A CA 1
ATOM 802 C C . VAL A 1 101 ? -7.019 -10.070 -0.351 1.00 93.31 101 VAL A C 1
ATOM 804 O O . VAL A 1 101 ? -8.040 -10.741 -0.494 1.00 93.31 101 VAL A O 1
ATOM 807 N N . TYR A 1 102 ? -6.925 -9.045 0.490 1.00 94.25 102 TYR A N 1
ATOM 808 C CA . TYR A 1 102 ? -7.996 -8.608 1.378 1.00 94.25 102 TYR A CA 1
ATOM 809 C C . TYR A 1 102 ? -8.324 -7.151 1.089 1.00 94.25 102 TYR A C 1
ATOM 811 O O . TYR A 1 102 ? -7.423 -6.334 0.898 1.00 94.25 102 TYR A O 1
ATOM 819 N N . ARG A 1 103 ? -9.613 -6.815 1.052 1.00 93.19 103 ARG A N 1
ATOM 820 C CA . ARG A 1 103 ? -10.039 -5.417 0.975 1.00 93.19 103 ARG A CA 1
ATOM 821 C C . ARG A 1 103 ? -10.134 -4.859 2.383 1.00 93.19 103 ARG A C 1
ATOM 823 O O . ARG A 1 103 ? -10.602 -5.555 3.277 1.00 93.19 103 ARG A O 1
ATOM 830 N N . LEU A 1 104 ? -9.775 -3.588 2.548 1.00 92.56 104 LEU A N 1
ATOM 831 C CA . LEU A 1 104 ? -9.921 -2.883 3.821 1.00 92.56 104 LEU A CA 1
ATOM 832 C C . LEU A 1 104 ? -11.356 -2.986 4.360 1.00 92.56 104 LEU A C 1
ATOM 834 O O . LEU A 1 104 ? -11.540 -3.353 5.512 1.00 92.56 104 LEU A O 1
ATOM 838 N N . ASP A 1 105 ? -12.355 -2.765 3.498 1.00 92.06 105 ASP A N 1
ATOM 839 C CA . ASP A 1 105 ? -13.785 -2.857 3.841 1.00 92.06 105 ASP A CA 1
ATOM 840 C C . ASP A 1 105 ? -14.201 -4.229 4.406 1.00 92.06 105 ASP A C 1
ATOM 842 O O . ASP A 1 105 ? -15.161 -4.306 5.165 1.00 92.06 105 ASP A O 1
ATOM 846 N N . ASP A 1 106 ? -13.499 -5.306 4.038 1.00 94.38 106 ASP A N 1
ATOM 847 C CA . ASP A 1 106 ? -13.847 -6.666 4.462 1.00 94.38 106 ASP A CA 1
ATOM 848 C C . ASP A 1 106 ? -13.218 -7.031 5.820 1.00 94.38 106 ASP A C 1
ATOM 850 O O . ASP A 1 106 ? -13.627 -8.007 6.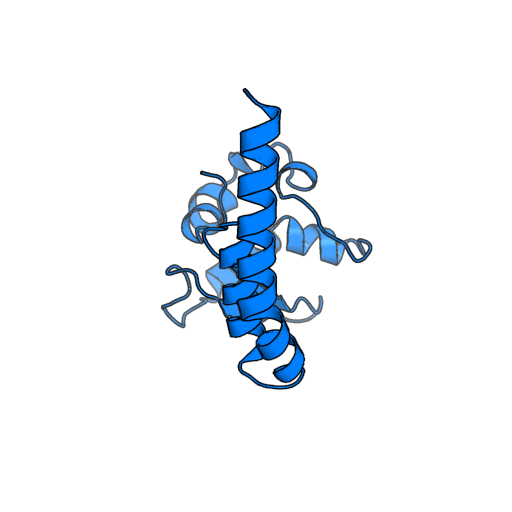450 1.00 94.38 106 ASP A O 1
ATOM 854 N N . ILE A 1 107 ? -12.190 -6.292 6.254 1.00 95.00 107 ILE A N 1
ATOM 855 C CA . ILE A 1 107 ? -11.365 -6.639 7.425 1.00 95.00 107 ILE A CA 1
ATOM 856 C C . ILE A 1 107 ? -11.351 -5.555 8.504 1.00 95.00 107 ILE A C 1
ATOM 858 O O . ILE A 1 107 ? -10.986 -5.834 9.649 1.00 95.00 107 ILE A O 1
ATOM 862 N N . ALA A 1 108 ? -11.703 -4.320 8.148 1.00 94.00 108 ALA A N 1
ATOM 863 C CA . ALA A 1 108 ? -11.766 -3.203 9.070 1.00 94.00 108 ALA A CA 1
ATOM 864 C C . ALA A 1 108 ? -12.914 -3.407 10.077 1.00 94.00 108 ALA A C 1
ATOM 866 O O . ALA A 1 108 ? -14.004 -3.824 9.688 1.00 94.00 108 ALA A O 1
ATOM 867 N N . PRO A 1 109 ? -12.701 -3.115 11.372 1.00 93.00 109 PRO A N 1
ATOM 868 C CA . PRO A 1 109 ? -13.790 -3.046 12.345 1.00 93.00 109 PRO A CA 1
ATOM 869 C C . PRO A 1 109 ? -14.847 -2.003 11.957 1.00 93.00 109 PRO A C 1
ATOM 871 O O . PRO A 1 109 ? -14.505 -0.995 11.342 1.00 93.00 109 PRO A O 1
ATOM 874 N N . ASP A 1 110 ? -16.091 -2.178 12.414 1.00 92.94 110 ASP A N 1
ATOM 875 C CA . ASP A 1 110 ? -17.201 -1.250 12.124 1.00 92.94 110 ASP A CA 1
ATOM 876 C C . ASP A 1 110 ? -16.857 0.219 12.449 1.00 92.94 110 ASP A C 1
ATOM 878 O O . ASP A 1 110 ? -17.136 1.124 11.666 1.00 92.94 110 ASP A O 1
ATOM 882 N N . GLU A 1 111 ? -16.172 0.455 13.572 1.00 91.94 111 GLU A N 1
ATOM 883 C CA . GLU A 1 111 ? -15.782 1.796 14.033 1.00 91.94 111 GLU A CA 1
ATOM 884 C C . GLU A 1 111 ? -14.457 2.305 13.439 1.00 91.94 111 GLU A C 1
ATOM 886 O O . GLU A 1 111 ? -13.977 3.374 13.818 1.00 91.94 111 GLU A O 1
ATOM 891 N N . PHE A 1 112 ? -13.837 1.571 12.509 1.00 93.69 112 PHE A N 1
ATOM 892 C CA . PHE A 1 112 ? -12.545 1.949 11.929 1.00 93.69 112 PHE A CA 1
ATOM 893 C C . PHE A 1 112 ? -12.579 3.357 11.334 1.00 93.69 112 PHE A C 1
ATOM 895 O O . PHE A 1 112 ? -11.745 4.191 11.682 1.00 93.69 112 PHE A O 1
ATOM 902 N N . TYR A 1 113 ? -13.583 3.650 10.508 1.00 92.38 113 TYR A N 1
ATOM 903 C CA . TYR A 1 113 ? -13.721 4.934 9.819 1.00 92.38 113 TYR A CA 1
ATOM 904 C C . TYR A 1 113 ? -14.072 6.114 10.741 1.00 92.38 113 TYR A C 1
ATOM 906 O O . TYR A 1 113 ? -13.958 7.255 10.302 1.00 92.38 113 TYR A O 1
ATOM 914 N N . ASN A 1 114 ? -14.456 5.844 11.994 1.00 93.12 114 ASN A N 1
ATOM 915 C CA . ASN A 1 114 ? -14.714 6.846 13.035 1.00 93.12 114 ASN A CA 1
ATOM 916 C C . ASN A 1 114 ? -13.564 6.955 14.052 1.00 93.12 114 ASN A C 1
ATOM 918 O O . ASN A 1 114 ? -13.634 7.756 14.983 1.00 93.12 114 ASN A O 1
ATOM 922 N N . SER A 1 115 ? -12.526 6.125 13.924 1.00 92.25 115 SER A N 1
ATOM 923 C CA . SER A 1 115 ? -11.435 6.058 14.894 1.00 92.25 115 SER A CA 1
ATOM 924 C C . SER A 1 115 ? -10.447 7.219 14.749 1.00 92.25 115 SER A C 1
ATOM 926 O O . SER A 1 115 ? -10.199 7.720 13.647 1.00 92.25 115 SER A O 1
ATOM 928 N N . ASP A 1 116 ? -9.801 7.588 15.858 1.00 90.19 116 ASP A N 1
ATOM 929 C CA . ASP A 1 116 ? -8.699 8.559 15.845 1.00 90.19 116 ASP A CA 1
ATOM 930 C C . ASP A 1 116 ? -7.558 8.096 14.938 1.00 90.19 116 ASP A C 1
ATOM 932 O O . ASP A 1 116 ? -7.005 8.892 14.183 1.00 90.19 116 ASP A O 1
ATOM 936 N N . TYR A 1 117 ? -7.268 6.791 14.937 1.00 89.69 117 TYR A N 1
ATOM 937 C CA . TYR A 1 117 ? -6.282 6.198 14.039 1.00 89.69 117 TYR A CA 1
ATOM 938 C C . TYR A 1 117 ? -6.597 6.499 12.568 1.00 89.69 117 TYR A C 1
ATOM 940 O O . TYR A 1 117 ? -5.722 6.945 11.824 1.00 89.69 117 TYR A O 1
ATOM 948 N N . TYR A 1 118 ? -7.848 6.313 12.140 1.00 91.38 118 TYR A N 1
ATOM 949 C CA . TYR A 1 118 ? -8.217 6.577 10.755 1.00 91.38 118 TYR A CA 1
ATOM 950 C C . TYR A 1 118 ? -8.068 8.058 10.388 1.00 91.38 118 TYR A C 1
ATOM 952 O O . TYR A 1 118 ? -7.474 8.393 9.361 1.00 91.38 118 TYR A O 1
ATOM 960 N N . HIS A 1 119 ? -8.583 8.955 11.230 1.00 89.00 119 HIS A N 1
ATOM 961 C CA . HIS A 1 119 ? -8.616 10.386 10.930 1.00 89.00 119 HIS A CA 1
ATOM 962 C C . HIS A 1 119 ? -7.258 11.079 11.048 1.00 89.00 119 HIS A C 1
ATOM 964 O O . HIS A 1 119 ? -6.963 11.972 10.248 1.00 89.00 119 HIS A O 1
ATOM 970 N N . GLN A 1 120 ? -6.453 10.691 12.034 1.00 85.44 120 GLN A N 1
ATOM 971 C CA . GLN A 1 120 ? -5.178 11.340 12.329 1.00 85.44 120 GLN A CA 1
ATOM 972 C C . GLN A 1 120 ? -4.022 10.712 11.548 1.00 85.44 120 GLN A C 1
ATOM 974 O O . GLN A 1 120 ? -3.064 11.412 11.238 1.00 85.44 120 GLN A O 1
ATOM 979 N N . ILE A 1 121 ? -4.122 9.424 11.195 1.00 85.00 121 ILE A N 1
ATOM 980 C CA . ILE A 1 121 ? -3.002 8.659 10.635 1.00 85.00 121 ILE A CA 1
ATOM 981 C C . ILE A 1 121 ? -3.371 8.049 9.284 1.00 85.00 121 ILE A C 1
ATOM 983 O O . ILE A 1 121 ? -2.833 8.470 8.262 1.00 85.00 121 ILE A O 1
ATOM 987 N N . TYR A 1 122 ? -4.315 7.103 9.240 1.00 86.81 122 TYR A N 1
ATOM 988 C CA . TYR A 1 122 ? -4.577 6.312 8.030 1.00 86.81 122 TYR A CA 1
ATOM 989 C C . TYR A 1 122 ? -4.929 7.181 6.816 1.00 86.81 122 TYR A C 1
ATOM 991 O O . TYR A 1 122 ? -4.359 7.012 5.743 1.00 86.81 122 TYR A O 1
ATOM 999 N N . LYS A 1 123 ? -5.819 8.164 6.980 1.00 85.25 123 LYS A N 1
ATOM 1000 C CA . LYS A 1 123 ? -6.244 9.060 5.893 1.00 85.25 123 LYS A CA 1
ATOM 1001 C C . LYS A 1 123 ? -5.114 9.944 5.353 1.00 85.25 123 LYS A C 1
ATOM 1003 O O . LYS A 1 123 ? -5.195 10.413 4.221 1.00 85.25 123 LYS A O 1
ATOM 1008 N N . GLN A 1 124 ? -4.079 10.199 6.149 1.00 80.31 124 GLN A N 1
ATOM 1009 C CA . GLN A 1 124 ? -2.938 10.993 5.700 1.00 80.31 124 GLN A CA 1
ATOM 1010 C C . GLN A 1 124 ? -2.026 10.182 4.770 1.00 80.31 124 GLN A C 1
ATOM 1012 O O . GLN A 1 124 ? -1.414 10.757 3.877 1.00 80.31 124 GLN A O 1
ATOM 1017 N N . THR A 1 125 ? -2.021 8.848 4.902 1.00 78.56 125 THR A N 1
ATOM 1018 C CA . THR A 1 125 ? -1.197 7.944 4.078 1.00 78.56 125 THR A CA 1
ATOM 1019 C C . THR A 1 125 ? -1.534 7.957 2.588 1.00 78.56 125 THR A C 1
ATOM 1021 O O . THR A 1 125 ? -0.728 7.507 1.781 1.00 78.56 125 THR A O 1
ATOM 1024 N N . GLY A 1 126 ? -2.720 8.439 2.201 1.00 77.94 126 GLY A N 1
ATOM 1025 C CA . GLY A 1 126 ? -3.188 8.371 0.815 1.00 77.94 126 GLY A CA 1
ATOM 1026 C C . GLY A 1 126 ? -3.743 7.001 0.404 1.00 77.94 126 GLY A C 1
ATOM 1027 O O . GLY A 1 126 ? -4.185 6.856 -0.733 1.00 77.94 126 GLY A O 1
ATOM 1028 N N . LEU A 1 127 ? -3.772 6.021 1.317 1.00 79.19 127 LEU A N 1
ATOM 1029 C CA . LEU A 1 127 ? -4.289 4.665 1.083 1.00 79.19 127 LEU A CA 1
ATOM 1030 C C . LEU A 1 127 ? -5.819 4.560 1.199 1.00 79.19 127 LEU A C 1
ATOM 1032 O O . LEU A 1 127 ? -6.396 3.489 1.005 1.00 79.19 127 LEU A O 1
ATOM 1036 N N . GLN A 1 128 ? -6.499 5.654 1.538 1.00 78.00 128 GLN A N 1
ATOM 1037 C CA . GLN A 1 128 ? -7.952 5.683 1.626 1.00 78.00 128 GLN A CA 1
ATOM 1038 C C . GLN A 1 128 ? -8.616 5.572 0.252 1.00 78.00 128 GLN A C 1
ATOM 1040 O O . GLN A 1 128 ? -8.130 6.067 -0.764 1.00 78.00 128 GLN A O 1
ATOM 1045 N N . LYS A 1 129 ? -9.819 5.003 0.255 1.00 71.69 129 LYS A N 1
ATOM 1046 C CA . LYS A 1 129 ? -10.727 5.072 -0.885 1.00 71.69 129 LYS A CA 1
ATOM 1047 C C . LYS A 1 129 ? -11.116 6.534 -1.153 1.00 71.69 129 LYS A C 1
ATOM 1049 O O . LYS A 1 129 ? -11.453 7.257 -0.212 1.00 71.69 129 LYS A O 1
ATOM 1054 N N . LYS A 1 130 ? -11.060 6.954 -2.418 1.00 61.59 130 LYS A N 1
ATOM 1055 C CA . LYS A 1 130 ? -11.604 8.240 -2.881 1.00 61.59 130 LYS A CA 1
ATOM 1056 C C . LYS A 1 130 ? -13.127 8.215 -2.965 1.00 61.59 130 LYS A C 1
ATOM 1058 O O . LYS A 1 130 ? -13.684 7.147 -3.315 1.00 61.59 130 LYS A O 1
#

Sequence (130 aa):
MSQQRTMTEQAAAWNEFHRHYPRLIAAIGDATFLQRLSELTTAIVGYDSLVVMSFDGENAPGVLYNDTSFFEDQAIDKEFMSALVLDPFYQLIRRGVKEGVYRLDDIAPDEFYNSDYYHQIYKQTGLQKK

Secondary structure (DSSP, 8-state):
-HHHHHHHHHHHHHHHHHHHHHHHHHTTTSTTHHHHHHHHHHHHH--S--EEEE--SSS--EEEEE-SSTT-SS---HHHHHHGGG-HHHHHHHTTPPSS---HHHHS-TTGGGSHHHHHTGGGGT-S--

Radius of gyration: 17.26 Å; chains: 1; bounding box: 40×29×44 Å

Organism: NCBI:txid990268